Protein AF-A0A285EDP3-F1 (afdb_monomer_lite)

Foldseek 3Di:
DVVVVVVVVVVVVVVVVVVVVVVVVVCVLCVQLVVLVVVFPWDPDDPDPDNDDPPDTHTDPVSVVSNVVSCVSCCVVPPDPDDDDDDDDD

Radius of gyration: 22.72 Å; chains: 1; bounding box: 46×28×67 Å

Sequence (90 aa):
METADIARLERELVLLRSRVQRLERDLCSVQPLVRTARRLAPWDFTPYQVRPDGDWVAVDRRRMEELLAALAGIDHWAPWRTPIEPRPQP

pLDDT: mean 80.44, std 12.65, range [54.5, 97.88]

Structure (mmCIF, N/CA/C/O backbone):
data_AF-A0A285EDP3-F1
#
_entry.id   AF-A0A285EDP3-F1
#
loop_
_atom_site.group_PDB
_atom_site.id
_atom_site.type_symbol
_atom_site.label_atom_id
_atom_site.label_alt_id
_atom_site.label_comp_id
_atom_site.label_asym_id
_atom_site.label_entity_id
_atom_site.label_seq_id
_atom_site.pdbx_PDB_ins_code
_atom_site.Cartn_x
_atom_site.Cartn_y
_atom_site.Cartn_z
_atom_site.occupancy
_atom_site.B_iso_or_equiv
_atom_site.auth_seq_id
_atom_site.auth_comp_id
_atom_site.auth_asym_id
_atom_site.auth_atom_id
_atom_site.pdbx_PDB_model_num
ATOM 1 N N . MET A 1 1 ? -29.872 8.035 35.443 1.00 59.34 1 MET A N 1
ATOM 2 C CA . MET A 1 1 ? -29.953 8.400 34.011 1.00 59.34 1 MET A CA 1
ATOM 3 C C . MET A 1 1 ? -28.570 8.793 33.496 1.00 59.34 1 MET A C 1
ATOM 5 O O . MET A 1 1 ? -28.086 8.151 32.582 1.00 59.34 1 MET A O 1
ATOM 9 N N . GLU A 1 2 ? -27.871 9.690 34.193 1.00 67.75 2 GLU A N 1
ATOM 10 C CA . GLU A 1 2 ? -26.497 10.155 33.906 1.00 67.75 2 GLU A CA 1
ATOM 11 C C . GLU A 1 2 ? -25.434 9.048 33.718 1.00 67.75 2 GLU A C 1
ATOM 13 O O . GLU A 1 2 ? -24.624 9.094 32.797 1.00 67.75 2 GLU A O 1
ATOM 18 N N . THR A 1 3 ? -25.468 7.990 34.530 1.00 75.94 3 THR A N 1
ATOM 19 C CA . THR A 1 3 ? -24.510 6.872 34.441 1.00 75.94 3 THR A CA 1
ATOM 20 C C . THR A 1 3 ? -24.698 5.990 33.203 1.00 75.94 3 THR A C 1
ATOM 22 O O . THR A 1 3 ? -23.728 5.429 32.693 1.00 75.94 3 THR A O 1
ATOM 25 N N . ALA A 1 4 ? -25.927 5.877 32.688 1.00 75.56 4 ALA A N 1
ATOM 26 C CA . ALA A 1 4 ? -26.213 5.111 31.475 1.00 75.56 4 ALA A CA 1
ATOM 27 C C . ALA A 1 4 ? -25.696 5.835 30.222 1.00 75.56 4 ALA A C 1
ATOM 29 O O . ALA A 1 4 ? -25.190 5.189 29.300 1.00 75.56 4 ALA A O 1
ATOM 30 N N . ASP A 1 5 ? -25.761 7.168 30.225 1.00 87.50 5 ASP A N 1
ATOM 31 C CA . ASP A 1 5 ? -25.222 8.010 29.161 1.00 87.50 5 ASP A CA 1
ATOM 32 C C . ASP A 1 5 ? -23.693 8.013 29.150 1.00 87.50 5 ASP A C 1
ATOM 34 O O . ASP A 1 5 ? -23.097 7.869 28.083 1.00 87.50 5 ASP A O 1
ATOM 38 N N . ILE A 1 6 ? -23.049 8.061 30.321 1.00 92.88 6 ILE A N 1
ATOM 39 C CA . ILE A 1 6 ? -21.587 7.942 30.433 1.00 92.88 6 ILE A CA 1
ATOM 40 C C . ILE A 1 6 ? -21.114 6.593 29.877 1.00 92.88 6 ILE A C 1
ATOM 42 O O . ILE A 1 6 ? -20.271 6.557 28.983 1.00 92.88 6 ILE A O 1
ATOM 46 N N . ALA A 1 7 ? -21.723 5.482 30.304 1.00 92.88 7 ALA A N 1
ATOM 47 C CA . ALA A 1 7 ? -21.349 4.153 29.818 1.00 92.88 7 ALA A CA 1
ATOM 48 C C . ALA A 1 7 ? -21.586 3.984 28.303 1.00 92.88 7 ALA A C 1
ATOM 50 O O . ALA A 1 7 ? -20.872 3.239 27.627 1.00 92.88 7 ALA A O 1
ATOM 51 N N . ARG A 1 8 ? -22.601 4.657 27.744 1.00 95.19 8 ARG A N 1
ATOM 52 C CA . ARG A 1 8 ? -22.841 4.693 26.293 1.00 95.19 8 ARG A CA 1
ATOM 53 C C . ARG A 1 8 ? -21.722 5.441 25.571 1.00 95.19 8 ARG A C 1
ATOM 55 O O . ARG A 1 8 ? -21.190 4.912 24.597 1.00 95.19 8 ARG A O 1
ATOM 62 N N . LEU A 1 9 ? -21.360 6.625 26.058 1.00 95.19 9 LEU A N 1
ATOM 63 C CA . LEU A 1 9 ? -20.306 7.458 25.480 1.00 95.19 9 LEU A CA 1
ATOM 64 C C . LEU A 1 9 ? -18.932 6.781 25.556 1.00 95.19 9 LEU A C 1
ATOM 66 O O . LEU A 1 9 ? -18.169 6.844 24.598 1.00 95.19 9 LEU A O 1
ATOM 70 N N . GLU A 1 10 ? -18.627 6.068 26.640 1.00 96.12 10 GLU A N 1
ATOM 71 C CA . GLU A 1 10 ? -17.384 5.299 26.766 1.00 96.12 10 GLU A CA 1
ATOM 72 C C . GLU A 1 10 ? -17.283 4.189 25.714 1.00 96.12 10 GLU A C 1
ATOM 74 O O . GLU A 1 10 ? -16.253 4.050 25.050 1.00 96.12 10 GLU A O 1
ATOM 79 N N . ARG A 1 11 ? -18.367 3.431 25.497 1.00 96.31 11 ARG A N 1
ATOM 80 C CA . ARG A 1 11 ? -18.416 2.409 24.437 1.00 96.31 11 ARG A CA 1
ATOM 81 C C . ARG A 1 11 ? -18.234 3.022 23.053 1.00 96.31 11 ARG A C 1
ATOM 83 O O . ARG A 1 11 ? -17.517 2.466 22.220 1.00 96.31 11 ARG A O 1
ATOM 90 N N . GLU A 1 12 ? -18.866 4.164 22.812 1.00 96.62 12 GLU A N 1
ATOM 91 C CA . GLU A 1 12 ? -18.756 4.895 21.552 1.00 96.62 12 GLU A CA 1
ATOM 92 C C . GLU A 1 12 ? -17.325 5.403 21.319 1.00 96.62 12 GLU A C 1
ATOM 94 O O . GLU A 1 12 ? -16.770 5.212 20.236 1.00 96.62 12 GLU A O 1
ATOM 99 N N . LEU A 1 13 ? -16.673 5.941 22.353 1.00 97.50 13 LEU A N 1
ATOM 100 C CA . LEU A 1 13 ? -15.272 6.355 22.302 1.00 97.50 13 LEU A CA 1
ATOM 101 C C . LEU A 1 13 ? -14.329 5.191 22.000 1.00 97.50 13 LEU A C 1
ATOM 103 O O . LEU A 1 13 ? -13.418 5.346 21.186 1.00 97.50 13 LEU A O 1
ATOM 107 N N . VAL A 1 14 ? -14.533 4.026 22.620 1.00 97.88 14 VAL A N 1
ATOM 108 C CA . VAL A 1 14 ? -13.729 2.826 22.336 1.00 97.88 14 VAL A CA 1
ATOM 109 C C . VAL A 1 14 ? -13.884 2.415 20.872 1.00 97.88 14 VAL A C 1
ATOM 111 O O . VAL A 1 14 ? -12.883 2.237 20.178 1.00 97.88 14 VAL A O 1
ATOM 114 N N . LEU A 1 15 ? -15.120 2.348 20.370 1.00 97.25 15 LEU A N 1
ATOM 115 C CA . LEU A 1 15 ? -15.404 2.030 18.967 1.00 97.25 15 LEU A CA 1
ATOM 116 C C . LEU A 1 15 ? -14.742 3.016 17.999 1.00 97.25 15 LEU A C 1
ATOM 118 O O . LEU A 1 15 ? -14.131 2.599 17.012 1.00 97.25 15 LEU A O 1
ATOM 122 N N . LEU A 1 16 ? -14.848 4.316 18.274 1.00 97.56 16 LEU A N 1
ATOM 123 C CA . LEU A 1 16 ? -14.241 5.356 17.447 1.00 97.56 16 LEU A CA 1
ATOM 124 C C . LEU A 1 16 ? -12.716 5.257 17.454 1.00 97.56 16 LEU A C 1
ATOM 126 O O . LEU A 1 16 ? -12.110 5.286 16.386 1.00 97.56 16 LEU A O 1
ATOM 130 N N . ARG A 1 17 ? -12.094 5.052 18.619 1.00 97.69 17 ARG A N 1
ATOM 131 C CA . ARG A 1 17 ? -10.640 4.858 18.728 1.00 97.69 17 ARG A CA 1
ATOM 132 C C . ARG A 1 17 ? -10.169 3.650 17.927 1.00 97.69 17 ARG A C 1
ATOM 134 O O . ARG A 1 17 ? -9.212 3.767 17.169 1.00 97.69 17 ARG A O 1
ATOM 141 N N . SER A 1 18 ? -10.869 2.520 18.015 1.00 96.06 18 SER A N 1
ATOM 142 C CA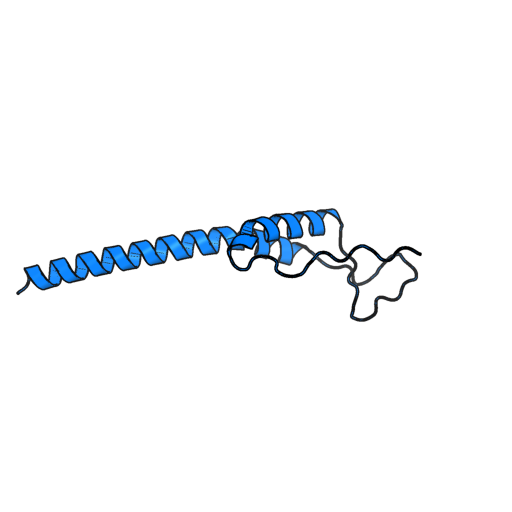 . SER A 1 18 ? -10.536 1.334 17.218 1.00 96.06 18 SER A CA 1
ATOM 143 C C . SER A 1 18 ? -10.667 1.586 15.712 1.00 96.06 18 SER A C 1
ATOM 145 O O . SER A 1 18 ? -9.844 1.104 1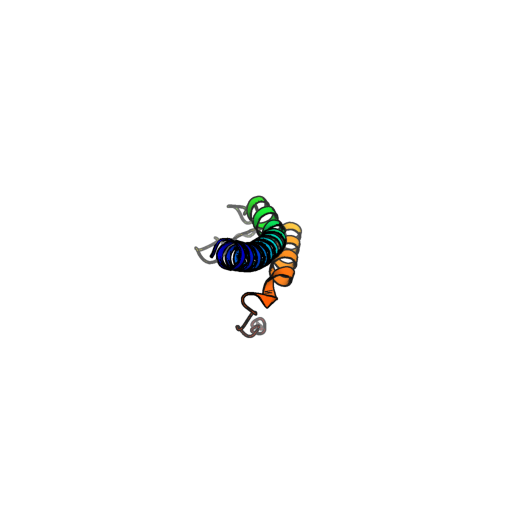4.932 1.00 96.06 18 SER A O 1
ATOM 147 N N . ARG A 1 19 ? -11.673 2.362 15.284 1.00 96.38 19 ARG A N 1
ATOM 148 C CA . ARG A 1 19 ? -11.838 2.755 13.874 1.00 96.38 19 ARG A CA 1
ATOM 149 C C . ARG A 1 19 ? -10.709 3.666 13.401 1.00 96.38 19 ARG A C 1
ATOM 151 O O . ARG A 1 19 ? -10.156 3.407 12.337 1.00 96.38 19 ARG A O 1
ATOM 158 N N . VAL A 1 20 ? -10.348 4.676 14.191 1.00 97.38 20 VAL A N 1
ATOM 159 C CA . VAL A 1 20 ? -9.227 5.580 13.893 1.00 97.38 20 VAL A CA 1
ATOM 160 C C . VAL A 1 20 ? -7.926 4.791 13.788 1.00 97.38 20 VAL A C 1
ATOM 162 O O . VAL A 1 20 ? -7.255 4.871 12.767 1.00 97.38 20 VAL A O 1
ATOM 165 N N . GLN A 1 21 ? -7.634 3.923 14.757 1.00 95.88 21 GLN A N 1
ATOM 166 C CA . GLN A 1 21 ? -6.422 3.102 14.748 1.00 95.88 21 GLN A CA 1
ATOM 167 C C . GLN A 1 21 ? -6.353 2.149 13.543 1.00 95.88 21 GLN A C 1
ATOM 169 O O . GLN A 1 21 ? -5.273 1.804 13.063 1.00 95.88 21 GLN A O 1
ATOM 174 N N . ARG A 1 22 ? -7.500 1.672 13.044 1.00 92.75 22 ARG A N 1
ATOM 175 C CA . ARG A 1 22 ? -7.543 0.922 11.783 1.00 92.75 22 ARG A CA 1
ATOM 176 C C . ARG A 1 22 ? -7.171 1.827 10.607 1.00 92.75 22 ARG A C 1
ATOM 178 O O . ARG A 1 22 ? -6.220 1.512 9.910 1.00 92.75 22 ARG A O 1
ATOM 185 N N . LEU A 1 23 ? -7.841 2.970 10.456 1.00 92.94 23 LEU A N 1
ATOM 186 C CA . LEU A 1 23 ? -7.584 3.922 9.368 1.00 92.94 23 LEU A CA 1
ATOM 187 C C . LEU A 1 23 ? -6.139 4.446 9.351 1.00 92.94 23 LEU A C 1
ATOM 189 O O . LEU A 1 23 ? -5.578 4.678 8.286 1.00 92.94 23 LEU A O 1
ATOM 193 N N . GLU A 1 24 ? -5.514 4.618 10.513 1.00 95.00 24 GLU A N 1
ATOM 194 C CA . GLU A 1 24 ? -4.108 5.020 10.609 1.00 95.00 24 GLU A CA 1
ATOM 195 C C . GLU A 1 24 ? -3.159 3.931 10.098 1.00 95.00 24 GLU A C 1
ATOM 197 O O . GLU A 1 24 ? -2.229 4.228 9.346 1.00 95.00 24 GLU A O 1
ATOM 202 N N . ARG A 1 25 ? -3.402 2.664 10.463 1.00 89.94 25 ARG A N 1
ATOM 203 C CA . ARG A 1 25 ? -2.629 1.521 9.944 1.00 89.94 25 ARG A CA 1
ATOM 204 C C . ARG A 1 25 ? -2.781 1.400 8.435 1.00 89.94 25 ARG A C 1
ATOM 206 O O . ARG A 1 25 ? -1.793 1.233 7.724 1.00 89.94 25 ARG A O 1
ATOM 213 N N . ASP A 1 26 ? -4.010 1.553 7.973 1.00 88.69 26 ASP A N 1
ATOM 214 C CA . ASP A 1 26 ? -4.378 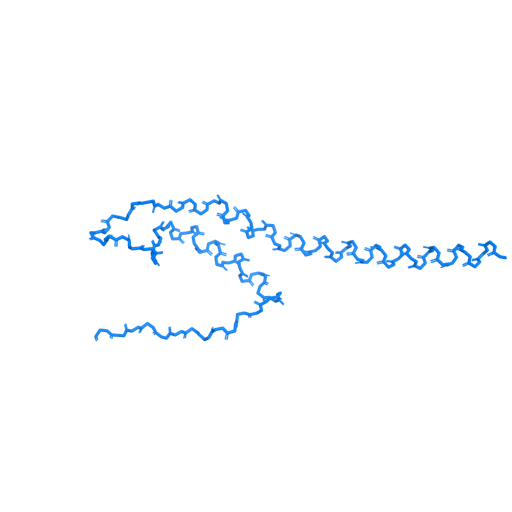1.537 6.569 1.00 88.69 26 ASP A CA 1
ATOM 215 C C . ASP A 1 26 ? -3.620 2.622 5.789 1.00 88.69 26 ASP A C 1
ATOM 217 O O . ASP A 1 26 ? -2.902 2.329 4.831 1.00 88.69 26 ASP A O 1
ATOM 221 N N . LEU A 1 27 ? -3.675 3.869 6.262 1.00 90.12 27 LEU A N 1
ATOM 222 C CA . LEU A 1 27 ? -2.962 4.991 5.659 1.00 90.12 27 LEU A CA 1
ATOM 223 C C . LEU A 1 27 ? -1.443 4.771 5.652 1.00 90.12 27 LEU A C 1
ATOM 225 O O . LEU A 1 27 ? -0.785 5.042 4.646 1.00 90.12 27 LEU A O 1
ATOM 229 N N . CYS A 1 28 ? -0.890 4.258 6.754 1.00 89.44 28 CYS A N 1
ATOM 230 C CA . CYS A 1 28 ? 0.532 3.947 6.875 1.00 89.44 28 CYS A CA 1
ATOM 231 C C . CYS A 1 28 ? 0.972 2.899 5.840 1.00 89.44 28 CYS A C 1
ATOM 233 O O . CYS A 1 28 ? 2.028 3.050 5.230 1.00 89.44 28 CYS A O 1
ATOM 235 N N . SER A 1 29 ? 0.137 1.887 5.577 1.00 85.12 29 SER A N 1
ATOM 236 C CA . SER A 1 29 ? 0.431 0.845 4.585 1.00 85.12 29 SER A CA 1
ATOM 237 C C . SER A 1 29 ? 0.450 1.367 3.140 1.00 85.12 29 SER A C 1
ATOM 239 O O . SER A 1 29 ? 1.269 0.926 2.338 1.00 85.12 29 SER A O 1
ATOM 241 N N . VAL A 1 30 ? -0.385 2.362 2.816 1.00 88.19 30 VAL A N 1
ATOM 242 C CA . VAL A 1 30 ? -0.521 2.921 1.456 1.00 88.19 30 VAL A CA 1
ATOM 243 C C . VAL A 1 30 ? 0.478 4.052 1.179 1.00 88.19 30 VAL A C 1
ATOM 245 O O . VAL A 1 30 ? 0.837 4.324 0.030 1.00 88.19 30 VAL A O 1
ATOM 248 N N . GLN A 1 31 ? 0.976 4.727 2.217 1.00 90.00 31 GLN A N 1
ATOM 249 C CA . GLN A 1 31 ? 1.868 5.876 2.064 1.00 90.00 31 GLN A CA 1
ATOM 250 C C . GLN A 1 31 ? 3.163 5.582 1.267 1.00 90.00 31 GLN A C 1
ATOM 252 O O . GLN A 1 31 ? 3.539 6.432 0.450 1.00 90.00 31 GLN A O 1
ATOM 257 N N . PRO A 1 32 ? 3.846 4.429 1.438 1.00 88.00 32 PRO A N 1
ATOM 258 C CA . PRO A 1 32 ? 5.001 4.061 0.622 1.00 88.00 32 PRO A CA 1
ATOM 259 C C . PRO A 1 32 ? 4.664 3.990 -0.868 1.00 88.00 32 PRO A C 1
ATOM 261 O O . PRO A 1 32 ? 5.381 4.580 -1.673 1.00 88.00 32 PRO A O 1
ATOM 264 N N . LEU A 1 33 ? 3.533 3.371 -1.227 1.00 88.12 33 LEU A N 1
ATOM 265 C CA . LEU A 1 33 ? 3.086 3.260 -2.615 1.00 88.12 33 LEU A CA 1
ATOM 266 C C . LEU A 1 33 ? 2.924 4.638 -3.262 1.00 88.12 33 LEU A C 1
ATOM 268 O O . LEU A 1 33 ? 3.482 4.898 -4.326 1.00 88.12 33 LEU A O 1
ATOM 272 N N . VAL A 1 34 ? 2.201 5.544 -2.598 1.00 87.12 34 VAL A N 1
ATOM 273 C CA . VAL A 1 34 ? 1.957 6.901 -3.115 1.00 87.12 34 VAL A CA 1
ATOM 274 C C . VAL A 1 34 ? 3.269 7.665 -3.298 1.00 87.12 34 VAL A C 1
ATOM 276 O O . VAL A 1 34 ? 3.442 8.382 -4.286 1.00 87.12 34 VAL A O 1
ATOM 279 N N . ARG A 1 35 ? 4.213 7.521 -2.359 1.00 88.00 35 ARG A N 1
ATOM 280 C CA . ARG A 1 35 ? 5.531 8.163 -2.457 1.00 88.00 35 ARG A CA 1
ATOM 281 C C . ARG A 1 35 ? 6.326 7.634 -3.647 1.00 88.00 35 ARG A C 1
ATOM 283 O O . ARG A 1 35 ? 6.912 8.444 -4.362 1.00 88.00 35 ARG A O 1
ATOM 290 N N . THR A 1 36 ? 6.337 6.323 -3.868 1.00 86.12 36 THR A N 1
ATOM 291 C CA . THR A 1 36 ? 7.077 5.719 -4.980 1.00 86.12 36 THR A CA 1
ATOM 292 C C . THR A 1 36 ? 6.438 6.051 -6.325 1.00 86.12 36 THR A C 1
ATOM 294 O O . THR A 1 36 ? 7.137 6.485 -7.237 1.00 86.12 36 THR A O 1
ATOM 297 N N . ALA A 1 37 ? 5.108 5.9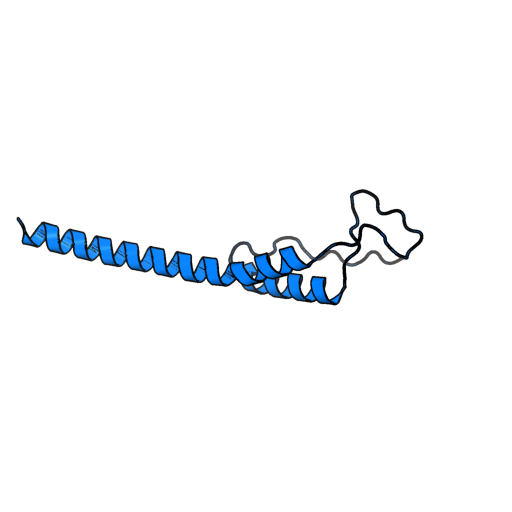84 -6.427 1.00 84.88 37 ALA A N 1
ATOM 298 C CA . ALA A 1 37 ? 4.376 6.355 -7.637 1.00 84.88 37 ALA A CA 1
ATOM 299 C C . ALA A 1 37 ? 4.654 7.809 -8.062 1.00 84.88 37 ALA A C 1
ATOM 301 O O . ALA A 1 37 ? 4.941 8.073 -9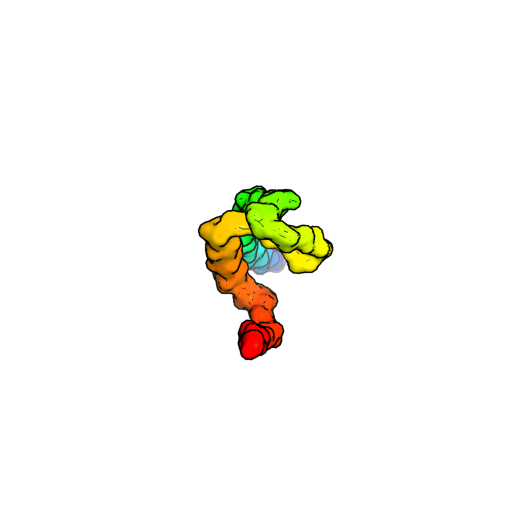.226 1.00 84.88 37 ALA A O 1
ATOM 302 N N . ARG A 1 38 ? 4.680 8.756 -7.112 1.00 84.12 38 ARG A N 1
ATOM 303 C CA . ARG A 1 38 ? 5.037 10.163 -7.391 1.00 84.12 38 ARG A CA 1
ATOM 304 C C . ARG A 1 38 ? 6.470 10.350 -7.897 1.00 84.12 38 ARG A C 1
ATOM 306 O O . ARG A 1 38 ? 6.759 11.358 -8.532 1.00 84.12 38 ARG A O 1
ATOM 313 N N . ARG A 1 39 ? 7.375 9.418 -7.592 1.00 84.88 39 ARG A N 1
ATOM 314 C CA . ARG A 1 39 ? 8.789 9.465 -7.994 1.00 84.88 39 ARG A CA 1
ATOM 315 C C . ARG A 1 39 ? 9.072 8.718 -9.293 1.00 84.88 39 ARG A C 1
ATOM 317 O O . ARG A 1 39 ? 10.185 8.842 -9.801 1.00 84.88 39 ARG A O 1
ATOM 324 N N . LEU A 1 40 ? 8.105 7.968 -9.829 1.00 79.50 40 LEU A N 1
ATOM 325 C CA . LEU A 1 40 ? 8.309 7.084 -10.978 1.00 79.50 40 LEU A CA 1
ATOM 326 C C . LEU A 1 40 ? 8.850 7.837 -12.205 1.00 79.50 40 LEU A C 1
ATOM 328 O O . LEU A 1 40 ? 9.670 7.272 -12.915 1.00 79.50 40 LEU A O 1
ATOM 332 N N . ALA A 1 41 ? 8.469 9.115 -12.370 1.00 72.88 41 ALA A N 1
ATOM 333 C CA . ALA A 1 41 ? 8.940 10.042 -13.411 1.00 72.88 41 ALA A CA 1
ATOM 334 C C . ALA A 1 41 ? 9.163 9.336 -14.763 1.00 72.88 41 ALA A C 1
ATOM 336 O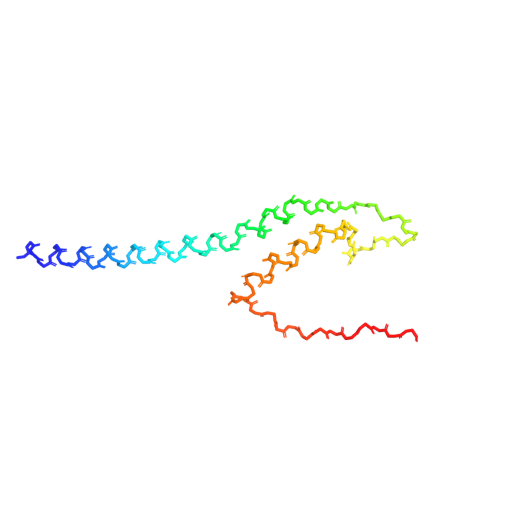 O . ALA A 1 41 ? 10.316 9.166 -15.173 1.00 72.88 41 ALA A O 1
ATOM 337 N N . PRO A 1 42 ? 8.077 8.862 -15.402 1.00 72.25 42 PRO A N 1
ATOM 338 C CA . PRO A 1 42 ? 8.177 8.160 -16.670 1.00 72.25 42 PRO A CA 1
ATOM 339 C C . PRO A 1 42 ? 8.896 9.021 -17.707 1.00 72.25 42 PRO A C 1
ATOM 341 O O . PRO A 1 42 ? 8.752 10.243 -17.732 1.00 72.25 42 PRO A O 1
ATOM 344 N N . TRP A 1 43 ? 9.714 8.378 -18.529 1.00 67.44 43 TRP A N 1
ATOM 345 C CA . TRP A 1 43 ? 10.383 9.023 -19.643 1.00 67.44 43 TRP A CA 1
ATOM 346 C C . TRP A 1 43 ? 9.439 9.043 -20.839 1.00 67.44 43 TRP A C 1
ATOM 348 O O . TRP A 1 43 ? 9.020 7.993 -21.322 1.00 67.44 43 TRP A O 1
ATOM 358 N N . ASP A 1 44 ? 9.188 10.237 -21.369 1.00 60.75 44 ASP A N 1
ATOM 359 C CA . ASP A 1 44 ? 8.449 10.419 -22.626 1.00 60.75 44 ASP A CA 1
ATOM 360 C C . ASP A 1 44 ? 9.246 9.933 -23.853 1.00 60.75 44 ASP A C 1
ATOM 362 O O . ASP A 1 44 ? 8.736 9.894 -24.971 1.00 60.75 44 ASP A O 1
ATOM 366 N N . PHE A 1 45 ? 10.517 9.562 -23.662 1.00 54.50 45 PHE A N 1
ATOM 367 C CA . PHE A 1 45 ? 11.423 9.136 -24.718 1.00 54.50 45 PHE A CA 1
ATOM 368 C C . PHE A 1 45 ? 12.088 7.805 -24.359 1.00 54.50 45 PHE A C 1
ATOM 370 O O . PHE A 1 45 ? 12.835 7.701 -23.385 1.00 54.50 45 PHE A O 1
ATOM 377 N N . THR A 1 46 ? 11.835 6.780 -25.170 1.00 55.22 46 THR A N 1
ATOM 378 C CA . THR A 1 46 ? 12.555 5.503 -25.109 1.00 55.22 46 THR A CA 1
ATOM 379 C C . THR A 1 46 ? 13.790 5.588 -26.020 1.00 55.22 46 THR A C 1
ATOM 381 O O . THR A 1 46 ? 13.664 6.050 -27.153 1.00 55.22 46 THR A O 1
ATOM 384 N N . PRO A 1 47 ? 14.979 5.125 -25.585 1.00 55.59 47 PRO A N 1
ATOM 385 C CA . PRO A 1 47 ? 16.175 5.068 -26.434 1.00 55.59 47 PRO A CA 1
ATOM 386 C C . PRO A 1 47 ? 16.079 4.005 -27.542 1.00 55.59 47 PRO A C 1
ATOM 388 O O . PRO A 1 47 ? 16.949 3.927 -28.408 1.00 55.59 47 PRO A O 1
ATOM 391 N N . TYR A 1 48 ? 15.040 3.172 -27.522 1.00 55.88 48 TYR A N 1
ATOM 392 C CA . TYR A 1 48 ? 14.756 2.213 -28.575 1.00 55.88 48 TYR A CA 1
ATOM 393 C C . TYR A 1 48 ? 13.993 2.916 -29.702 1.00 55.88 48 TYR A C 1
ATOM 395 O O . TYR A 1 48 ? 13.100 3.716 -29.435 1.00 55.88 48 TYR A O 1
ATOM 403 N N . GLN A 1 49 ? 14.267 2.562 -30.964 1.00 56.41 49 GLN A N 1
ATOM 404 C CA . GLN A 1 49 ? 13.499 3.014 -32.146 1.00 56.41 49 GLN A CA 1
ATOM 405 C C . GLN A 1 49 ? 12.039 2.505 -32.163 1.00 56.41 49 GLN A C 1
ATOM 407 O O . GLN A 1 49 ? 11.367 2.529 -33.192 1.00 56.41 49 GLN A O 1
ATOM 412 N N . VAL A 1 50 ? 11.542 2.023 -31.026 1.00 57.62 50 VAL A N 1
ATOM 413 C CA . VAL A 1 50 ? 10.153 1.656 -30.812 1.00 57.62 50 VAL A CA 1
ATOM 414 C C . VAL A 1 50 ? 9.421 2.951 -30.490 1.00 57.62 50 VAL A C 1
ATOM 416 O O . VAL A 1 50 ? 9.696 3.581 -29.469 1.00 57.62 50 VAL A O 1
ATOM 419 N N . ARG A 1 51 ? 8.516 3.381 -31.375 1.00 54.53 51 ARG A N 1
ATOM 420 C CA . ARG A 1 51 ? 7.550 4.422 -31.017 1.00 54.53 51 ARG A CA 1
ATOM 421 C C . ARG A 1 51 ? 6.666 3.840 -29.914 1.00 54.53 51 ARG A C 1
ATOM 423 O O . ARG A 1 51 ? 6.005 2.845 -30.200 1.00 54.53 51 ARG A O 1
ATOM 430 N N . PRO A 1 52 ? 6.654 4.405 -28.697 1.00 55.19 52 PRO A N 1
ATOM 431 C CA . PRO A 1 52 ? 5.646 4.021 -27.729 1.00 55.19 52 PRO A CA 1
ATOM 432 C C . PRO A 1 52 ? 4.293 4.422 -28.327 1.00 55.19 52 PRO A C 1
ATOM 434 O O . PRO A 1 52 ? 4.065 5.591 -28.645 1.00 55.19 52 PRO A O 1
ATOM 437 N N . ASP A 1 53 ? 3.438 3.439 -28.586 1.00 60.69 53 ASP A N 1
ATOM 438 C CA . ASP A 1 53 ? 2.005 3.684 -28.690 1.00 60.69 53 ASP A CA 1
ATOM 439 C C . ASP A 1 53 ? 1.454 3.937 -27.270 1.00 60.69 53 ASP A C 1
ATOM 441 O O . ASP A 1 53 ? 2.210 4.032 -26.298 1.00 60.69 53 ASP A O 1
ATOM 445 N N . GLY A 1 54 ? 0.139 4.105 -27.130 1.00 58.91 54 GLY A N 1
ATOM 446 C CA . GLY A 1 54 ? -0.482 4.378 -25.828 1.00 58.91 54 GLY A CA 1
ATOM 447 C C . GLY A 1 54 ? -0.295 3.270 -24.782 1.00 58.91 54 GLY A C 1
ATOM 448 O O . GLY A 1 54 ? -0.671 3.478 -23.629 1.00 58.91 54 GLY A O 1
ATOM 449 N N . ASP A 1 55 ? 0.293 2.131 -25.161 1.00 63.97 55 ASP A N 1
ATOM 450 C CA . ASP A 1 55 ? 0.359 0.924 -24.344 1.00 63.97 55 ASP A CA 1
ATOM 451 C C . ASP A 1 55 ? 1.715 0.749 -23.636 1.00 63.97 55 ASP A C 1
ATOM 453 O O . ASP A 1 55 ? 1.856 -0.142 -22.794 1.00 63.97 55 ASP A O 1
ATOM 457 N N . TRP A 1 56 ? 2.711 1.609 -23.909 1.00 61.84 56 TRP A N 1
ATOM 458 C CA . TRP A 1 56 ? 4.051 1.494 -23.317 1.00 61.84 56 TRP A CA 1
ATOM 459 C C . TRP A 1 56 ? 4.560 2.787 -22.687 1.00 61.84 56 TRP A C 1
ATOM 461 O O . TRP A 1 56 ? 4.503 3.869 -23.264 1.00 61.84 56 TRP A O 1
ATOM 471 N N . VAL A 1 57 ? 5.165 2.644 -21.505 1.00 68.44 57 VAL A N 1
ATOM 472 C CA . VAL A 1 57 ? 5.826 3.732 -20.778 1.00 68.44 57 VAL A CA 1
ATOM 473 C C . VAL A 1 57 ? 7.256 3.317 -20.448 1.00 68.44 57 VAL A C 1
ATOM 475 O O . VAL A 1 57 ? 7.486 2.263 -19.850 1.00 68.44 57 VAL A O 1
ATOM 478 N N . ALA A 1 58 ? 8.231 4.152 -20.813 1.00 72.81 58 ALA A N 1
ATOM 479 C CA . ALA A 1 58 ? 9.616 3.956 -20.405 1.00 72.81 58 ALA A CA 1
ATOM 480 C C . ALA A 1 58 ? 9.815 4.478 -18.974 1.00 72.81 58 ALA A C 1
ATOM 482 O O . ALA A 1 58 ? 9.434 5.597 -18.644 1.00 72.81 58 ALA A O 1
ATOM 483 N N . VAL A 1 59 ? 10.415 3.666 -18.108 1.00 75.56 59 VAL A N 1
ATOM 484 C CA . VAL A 1 59 ? 10.666 4.003 -16.699 1.00 75.56 59 VAL A CA 1
ATOM 485 C C . VAL A 1 59 ? 12.032 3.491 -16.266 1.00 75.56 59 VAL A C 1
ATOM 487 O O . VAL A 1 59 ? 12.532 2.492 -16.789 1.00 75.56 59 VAL A O 1
ATOM 490 N N . ASP A 1 60 ? 12.619 4.138 -15.261 1.00 82.00 60 ASP A N 1
ATOM 491 C CA . ASP A 1 60 ? 13.802 3.604 -14.594 1.00 82.00 60 ASP A CA 1
ATOM 492 C C . ASP A 1 60 ? 13.474 2.266 -13.910 1.00 82.00 60 ASP A C 1
ATOM 494 O O . ASP A 1 60 ? 12.525 2.157 -13.125 1.00 82.00 60 ASP A O 1
ATOM 498 N N . ARG A 1 61 ? 14.284 1.242 -14.200 1.00 79.69 61 ARG A N 1
ATOM 499 C CA . ARG A 1 61 ? 14.077 -0.121 -13.699 1.00 79.69 61 ARG A CA 1
ATOM 500 C C . ARG A 1 61 ? 14.022 -0.177 -12.173 1.00 79.69 61 ARG A C 1
ATOM 502 O O . ARG A 1 61 ? 13.146 -0.841 -11.628 1.00 79.69 61 ARG A O 1
ATOM 509 N N . ARG A 1 62 ? 14.929 0.517 -11.484 1.00 82.06 62 ARG A N 1
ATOM 510 C CA . ARG A 1 62 ? 15.005 0.498 -10.019 1.00 82.06 62 ARG A CA 1
ATOM 511 C C . ARG A 1 62 ? 13.779 1.167 -9.402 1.00 82.06 62 ARG A C 1
ATOM 513 O O . ARG A 1 62 ? 13.221 0.646 -8.443 1.00 82.06 62 ARG A O 1
ATOM 520 N N . ARG A 1 63 ? 13.309 2.276 -9.979 1.00 81.62 63 ARG A N 1
ATOM 521 C CA . ARG A 1 63 ? 12.059 2.928 -9.543 1.00 81.62 63 ARG A CA 1
ATOM 522 C C . ARG A 1 63 ? 10.837 2.033 -9.744 1.00 81.62 63 ARG A C 1
ATOM 524 O O . ARG A 1 63 ? 9.943 2.034 -8.901 1.00 81.62 63 ARG A O 1
ATOM 531 N N . MET A 1 64 ? 10.798 1.260 -10.830 1.00 84.81 64 MET A N 1
ATOM 532 C CA . MET A 1 64 ? 9.737 0.277 -11.061 1.00 84.81 64 MET A CA 1
ATOM 533 C C . MET A 1 64 ? 9.808 -0.886 -10.057 1.00 84.81 64 MET A C 1
ATOM 535 O O . MET A 1 64 ? 8.783 -1.272 -9.503 1.00 84.81 64 MET A O 1
ATOM 539 N N . GLU A 1 65 ? 11.000 -1.403 -9.749 1.00 85.69 65 GLU A N 1
ATOM 540 C CA . GLU A 1 65 ? 11.192 -2.424 -8.704 1.00 85.69 65 GLU A CA 1
ATOM 541 C C . GLU A 1 65 ? 10.727 -1.919 -7.324 1.00 85.69 65 GLU A C 1
ATOM 543 O O . GLU A 1 65 ? 10.003 -2.621 -6.617 1.00 85.69 65 GLU A O 1
ATOM 548 N N . GLU A 1 66 ? 11.060 -0.674 -6.965 1.00 86.50 66 GLU A N 1
ATOM 549 C CA . GLU A 1 66 ? 10.585 -0.028 -5.735 1.00 86.50 66 GLU A CA 1
ATOM 550 C C . GLU A 1 66 ? 9.050 0.110 -5.711 1.00 86.50 66 GLU A C 1
ATOM 552 O O . GLU A 1 66 ? 8.428 -0.053 -4.657 1.00 86.50 66 GLU A O 1
ATOM 557 N N . LEU A 1 67 ? 8.421 0.398 -6.859 1.00 87.44 67 LEU A N 1
ATOM 558 C CA . LEU A 1 67 ? 6.963 0.500 -6.975 1.00 87.44 67 LEU A CA 1
ATOM 559 C C . LEU A 1 67 ? 6.299 -0.863 -6.770 1.00 87.44 67 LEU A C 1
ATOM 561 O O . LEU A 1 67 ? 5.345 -0.967 -6.000 1.00 87.44 67 LEU A O 1
ATOM 565 N N . LEU A 1 68 ? 6.812 -1.903 -7.430 1.00 85.88 68 LEU A N 1
ATOM 566 C CA . LEU A 1 68 ? 6.291 -3.265 -7.316 1.00 85.88 68 LEU A CA 1
ATOM 567 C C . LEU A 1 68 ? 6.441 -3.802 -5.887 1.00 85.88 68 LEU A C 1
ATOM 569 O O . LEU A 1 68 ? 5.509 -4.409 -5.363 1.00 85.88 68 LEU A O 1
ATOM 573 N N . ALA A 1 69 ? 7.562 -3.519 -5.218 1.00 85.75 69 ALA A N 1
ATOM 574 C CA . ALA A 1 69 ? 7.749 -3.870 -3.812 1.00 85.75 69 ALA A CA 1
ATOM 575 C C . ALA A 1 69 ? 6.732 -3.162 -2.897 1.00 85.75 69 ALA A C 1
ATOM 577 O O . ALA A 1 69 ? 6.183 -3.780 -1.984 1.00 85.75 69 ALA A O 1
ATOM 578 N N . ALA A 1 70 ? 6.436 -1.882 -3.154 1.00 86.56 70 ALA A N 1
ATOM 579 C CA . ALA A 1 70 ? 5.420 -1.143 -2.405 1.00 86.56 70 ALA A CA 1
ATOM 580 C C . ALA A 1 70 ? 3.995 -1.670 -2.663 1.00 86.56 70 ALA A C 1
ATOM 582 O O . ALA A 1 70 ? 3.203 -1.748 -1.726 1.00 86.56 70 ALA A O 1
ATOM 583 N N . LEU A 1 71 ? 3.681 -2.066 -3.904 1.00 86.69 71 LEU A N 1
ATOM 584 C CA . LEU A 1 71 ? 2.413 -2.715 -4.261 1.00 86.69 71 LEU A CA 1
ATOM 585 C C . LEU A 1 71 ? 2.242 -4.058 -3.544 1.00 86.69 71 LEU A C 1
ATOM 587 O O . LEU A 1 71 ? 1.192 -4.306 -2.959 1.00 86.69 71 LEU A O 1
ATOM 591 N N . ALA A 1 72 ? 3.282 -4.895 -3.519 1.00 84.88 72 ALA A N 1
ATOM 592 C CA . ALA A 1 72 ? 3.240 -6.187 -2.836 1.00 84.88 72 ALA A CA 1
ATOM 593 C C . ALA A 1 72 ? 2.928 -6.050 -1.332 1.00 84.88 72 ALA A C 1
ATOM 595 O O . ALA A 1 72 ? 2.219 -6.878 -0.764 1.00 84.88 72 ALA A O 1
ATOM 596 N N . GLY A 1 73 ? 3.392 -4.973 -0.687 1.00 82.50 73 GLY A N 1
ATOM 597 C CA . GLY A 1 73 ? 3.097 -4.693 0.723 1.00 82.50 73 GLY A CA 1
ATOM 598 C C . GLY A 1 73 ? 1.615 -4.427 1.024 1.00 82.50 73 GLY A C 1
ATOM 599 O O . GLY A 1 73 ? 1.170 -4.653 2.152 1.00 82.50 73 GLY A O 1
ATOM 600 N N . ILE A 1 74 ? 0.834 -3.995 0.028 1.00 85.69 74 ILE A N 1
ATOM 601 C CA . ILE A 1 74 ? -0.606 -3.729 0.165 1.00 85.69 74 ILE A CA 1
ATOM 602 C C . ILE A 1 74 ? -1.491 -4.776 -0.522 1.00 85.69 74 ILE A C 1
ATOM 604 O O . ILE A 1 74 ? -2.710 -4.630 -0.508 1.00 85.69 74 ILE A O 1
ATOM 608 N N . ASP A 1 75 ? -0.917 -5.843 -1.085 1.00 82.50 75 ASP A N 1
ATOM 609 C CA . ASP A 1 75 ? -1.659 -6.850 -1.861 1.00 82.50 75 ASP A CA 1
ATOM 610 C C . ASP A 1 75 ? -2.841 -7.451 -1.077 1.00 82.50 75 ASP A C 1
ATOM 612 O O . ASP A 1 75 ? -3.923 -7.654 -1.617 1.00 82.50 75 ASP A O 1
ATOM 616 N N . HIS A 1 76 ? -2.706 -7.600 0.244 1.00 80.56 76 HIS A N 1
ATOM 617 C CA . HIS A 1 76 ? -3.770 -8.087 1.130 1.00 80.56 76 HIS A CA 1
ATOM 618 C C . HIS A 1 76 ? -5.091 -7.284 1.085 1.00 80.56 76 HIS A C 1
ATOM 620 O O . HIS A 1 76 ? -6.122 -7.795 1.520 1.00 80.56 76 HIS A O 1
ATOM 626 N N . TRP A 1 77 ? -5.085 -6.049 0.571 1.00 80.44 77 TRP A N 1
ATOM 627 C CA . TRP A 1 77 ? -6.276 -5.204 0.413 1.00 80.44 77 TRP A CA 1
ATOM 628 C C . TRP A 1 77 ? -7.134 -5.594 -0.787 1.00 80.44 77 TRP A C 1
ATOM 630 O O . TRP A 1 77 ? -8.363 -5.572 -0.721 1.00 80.44 77 TRP A O 1
ATOM 640 N N . ALA A 1 78 ? -6.477 -5.922 -1.893 1.00 78.31 78 ALA A N 1
ATOM 641 C CA . ALA A 1 78 ? -7.095 -6.307 -3.149 1.00 78.31 78 ALA A CA 1
ATOM 642 C C . ALA A 1 78 ? -6.151 -7.293 -3.845 1.00 78.31 78 ALA A C 1
ATOM 644 O O . ALA A 1 78 ? -5.424 -6.889 -4.754 1.00 78.31 78 ALA A O 1
ATOM 645 N N . PRO A 1 79 ? -6.147 -8.564 -3.397 1.00 80.38 79 PRO A N 1
ATOM 646 C CA . PRO A 1 79 ? -5.152 -9.531 -3.830 1.00 80.38 79 PRO A CA 1
ATOM 647 C C . PRO A 1 79 ? -5.141 -9.665 -5.338 1.00 80.38 79 PRO A C 1
ATOM 649 O O . PRO A 1 79 ? -6.208 -9.716 -5.962 1.00 80.38 79 PRO A O 1
ATOM 652 N N . TRP A 1 80 ? -3.949 -9.749 -5.912 1.00 77.38 80 TRP A N 1
ATOM 653 C CA . TRP A 1 80 ? -3.776 -9.952 -7.338 1.00 77.38 80 TRP A CA 1
ATOM 654 C C . TRP A 1 80 ? -4.521 -11.216 -7.804 1.00 77.38 80 TRP A C 1
ATOM 656 O O . TRP A 1 80 ? -4.204 -12.333 -7.399 1.00 77.38 80 TRP A O 1
ATOM 666 N N . ARG A 1 81 ? -5.550 -11.046 -8.648 1.00 79.94 81 ARG A N 1
ATOM 667 C CA . ARG A 1 81 ? -6.390 -12.158 -9.149 1.00 79.94 81 ARG A CA 1
ATOM 668 C C . ARG A 1 81 ? -6.046 -12.598 -10.565 1.00 79.94 81 ARG A C 1
ATOM 670 O O . ARG A 1 81 ? -6.511 -13.647 -11.003 1.00 79.94 81 ARG A O 1
ATOM 677 N N . THR A 1 82 ? -5.274 -11.793 -11.286 1.00 78.56 82 THR A N 1
ATOM 678 C CA . THR A 1 82 ? -4.926 -12.065 -12.679 1.00 78.56 82 THR A CA 1
ATOM 679 C C . THR A 1 82 ? -3.758 -13.051 -12.723 1.00 78.56 82 THR A C 1
ATOM 681 O O . THR A 1 82 ? -2.719 -12.782 -12.125 1.00 78.56 82 THR A O 1
ATOM 684 N N . PRO A 1 83 ? -3.871 -14.194 -13.410 1.00 71.56 83 PRO A N 1
ATOM 685 C CA . PRO A 1 83 ? -2.729 -15.085 -13.577 1.00 71.56 83 PRO A CA 1
ATOM 686 C C . PRO A 1 83 ? -1.598 -14.365 -14.327 1.00 71.56 83 PRO A C 1
ATOM 688 O O . PRO A 1 83 ? -1.849 -13.590 -15.248 1.00 71.56 83 PRO A O 1
ATOM 691 N N . ILE A 1 84 ? -0.346 -14.603 -13.927 1.00 74.38 84 ILE A N 1
ATOM 692 C CA . ILE A 1 84 ? 0.817 -14.117 -14.678 1.00 74.38 84 ILE A CA 1
ATOM 693 C C . ILE A 1 84 ? 0.898 -14.947 -15.958 1.00 74.38 84 ILE A C 1
ATOM 695 O O . ILE A 1 84 ? 1.217 -16.136 -15.907 1.00 74.38 84 ILE A O 1
ATOM 699 N N . GLU A 1 85 ? 0.582 -14.332 -17.095 1.00 75.94 85 GLU A N 1
ATOM 700 C CA . GLU A 1 85 ? 0.716 -14.995 -18.387 1.00 75.94 85 GLU A CA 1
ATOM 701 C C . GLU A 1 85 ? 2.202 -15.212 -18.719 1.00 75.94 85 GLU A C 1
ATOM 703 O O . GLU A 1 85 ? 3.033 -14.318 -18.507 1.00 75.94 85 GLU A O 1
ATOM 708 N N . PRO A 1 86 ? 2.578 -16.402 -19.220 1.00 71.62 86 PRO A N 1
ATOM 709 C CA . PRO A 1 86 ? 3.939 -16.649 -19.664 1.00 71.62 86 PRO A CA 1
ATOM 710 C C . PRO A 1 86 ? 4.283 -15.712 -20.823 1.00 71.62 86 PRO A C 1
ATOM 712 O O . PRO A 1 86 ? 3.475 -15.485 -21.723 1.00 71.62 86 PRO A O 1
ATOM 715 N N . ARG A 1 87 ? 5.513 -15.185 -20.821 1.00 64.12 87 ARG A N 1
ATOM 716 C CA . ARG A 1 87 ? 6.012 -14.365 -21.931 1.00 64.12 87 ARG A CA 1
ATOM 717 C C . ARG A 1 87 ? 5.880 -15.166 -23.244 1.00 64.12 87 ARG A C 1
ATOM 719 O O . ARG A 1 87 ? 6.375 -16.296 -23.277 1.00 64.12 87 ARG A O 1
ATOM 726 N N . PRO A 1 88 ? 5.291 -14.594 -24.313 1.00 75.12 88 PRO A N 1
ATOM 727 C CA . PRO A 1 88 ? 5.262 -15.230 -25.627 1.00 75.12 88 PRO A CA 1
ATOM 728 C C . PRO A 1 88 ? 6.684 -15.593 -26.063 1.00 75.12 88 PRO A C 1
ATOM 730 O O . PRO A 1 88 ? 7.578 -14.743 -26.017 1.00 75.12 88 PRO A O 1
ATOM 733 N N . GLN A 1 89 ? 6.910 -16.855 -26.430 1.00 75.19 89 GLN A N 1
ATOM 734 C CA . GLN A 1 89 ? 8.179 -17.262 -27.032 1.00 75.19 89 GLN A CA 1
ATOM 735 C C . GLN A 1 89 ? 8.154 -16.945 -28.536 1.00 75.19 89 GLN A C 1
ATOM 737 O O . GLN A 1 89 ? 7.089 -17.088 -29.142 1.00 75.19 89 GLN A O 1
ATOM 742 N N . PRO A 1 90 ? 9.274 -16.463 -29.105 1.00 67.19 90 PRO A N 1
ATOM 743 C CA . PRO A 1 90 ? 9.392 -16.194 -30.536 1.00 67.19 90 PRO A CA 1
ATOM 744 C C . PRO A 1 90 ? 9.359 -17.470 -31.384 1.00 67.19 90 PRO A C 1
ATOM 746 O O . PRO A 1 90 ? 9.769 -18.539 -30.873 1.00 67.19 90 PRO A O 1
#

Organism: NCBI:txid1564158

Secondary structure (DSSP, 8-state):
-HHHHHHHHHHHHHHHHHHHHHHHHHHHHHHHHHHHHHH---BS--SSS----TT--B--HHHHHHHHHHHHHHGGGS---S--PPPPP-